Protein AF-A0A836W0E5-F1 (afdb_monomer_lite)

Radius of gyration: 24.2 Å; chains: 1; bounding box: 44×46×87 Å

Structure (mmCIF, N/CA/C/O backbone):
data_AF-A0A836W0E5-F1
#
_entry.id   AF-A0A836W0E5-F1
#
loop_
_atom_site.group_PDB
_atom_site.id
_atom_site.type_symbol
_atom_site.label_atom_id
_atom_site.label_alt_id
_atom_site.label_comp_id
_atom_site.label_asym_id
_atom_site.label_entity_id
_atom_site.label_seq_id
_atom_site.pdbx_PDB_ins_code
_atom_site.Cartn_x
_atom_site.Cartn_y
_atom_site.Cartn_z
_atom_site.occupancy
_atom_site.B_iso_or_equiv
_atom_site.auth_seq_id
_atom_site.auth_comp_id
_atom_site.auth_asym_id
_atom_site.auth_atom_id
_atom_site.pdbx_PDB_model_num
ATOM 1 N N . MET A 1 1 ? -27.349 31.945 -68.889 1.00 38.44 1 MET A N 1
ATOM 2 C CA . MET A 1 1 ? -26.693 33.221 -68.523 1.00 38.44 1 MET A CA 1
ATOM 3 C C . MET A 1 1 ? -26.577 33.293 -67.007 1.00 38.44 1 MET A C 1
ATOM 5 O O . MET A 1 1 ? -27.608 33.158 -66.376 1.00 38.44 1 MET A O 1
ATOM 9 N N . ARG A 1 2 ? -25.345 33.462 -66.491 1.00 36.97 2 ARG A N 1
ATOM 10 C CA . ARG A 1 2 ? -24.932 34.343 -65.367 1.00 36.97 2 ARG A CA 1
ATOM 11 C C . ARG A 1 2 ? -25.819 34.348 -64.098 1.00 36.97 2 ARG A C 1
ATOM 13 O O . ARG A 1 2 ? -26.982 34.683 -64.185 1.00 36.97 2 ARG A O 1
ATOM 20 N N . GLY A 1 3 ? -25.338 34.117 -62.881 1.00 33.66 3 GLY A N 1
ATOM 21 C CA . GLY A 1 3 ? -23.979 34.034 -62.366 1.00 33.66 3 GLY A CA 1
ATOM 22 C C . GLY A 1 3 ? -23.996 33.927 -60.830 1.00 33.66 3 GLY A C 1
ATOM 23 O O . GLY A 1 3 ? -25.018 34.168 -60.201 1.00 33.66 3 GLY A O 1
ATOM 24 N N . THR A 1 4 ? -22.840 33.542 -60.283 1.00 46.25 4 THR A N 1
ATOM 25 C CA . THR A 1 4 ? -22.243 33.975 -59.001 1.00 46.25 4 THR A CA 1
ATOM 26 C C . THR A 1 4 ? -23.141 34.166 -57.770 1.00 46.25 4 THR A C 1
ATOM 28 O O . THR A 1 4 ? -23.844 35.164 -57.678 1.00 46.25 4 THR A O 1
ATOM 31 N N . LEU A 1 5 ? -22.891 33.377 -56.717 1.00 37.41 5 LEU A N 1
ATOM 32 C CA . LEU A 1 5 ? -22.210 33.918 -55.532 1.00 37.41 5 LEU A CA 1
ATOM 33 C C . LEU A 1 5 ? -21.619 32.802 -54.662 1.00 37.41 5 LEU A C 1
ATOM 35 O O . LEU A 1 5 ? -22.310 31.976 -54.075 1.00 37.41 5 LEU A O 1
ATOM 39 N N . VAL A 1 6 ? -20.292 32.819 -54.623 1.00 43.50 6 VAL A N 1
ATOM 40 C CA . VAL A 1 6 ? -19.448 32.188 -53.617 1.00 43.50 6 VAL A CA 1
ATOM 41 C C . VAL A 1 6 ? -19.653 32.949 -52.308 1.00 43.50 6 VAL A C 1
ATOM 43 O O . VAL A 1 6 ? -19.480 34.165 -52.283 1.00 43.50 6 VAL A O 1
ATOM 46 N N . ALA A 1 7 ? -19.948 32.243 -51.222 1.00 38.19 7 ALA A N 1
ATOM 47 C CA . ALA A 1 7 ? -19.657 32.722 -49.877 1.00 38.19 7 ALA A CA 1
ATOM 48 C C . ALA A 1 7 ? -18.725 31.703 -49.224 1.00 38.19 7 ALA A C 1
ATOM 50 O O . ALA A 1 7 ? -19.136 30.643 -48.756 1.00 38.19 7 ALA A O 1
ATOM 51 N N . ALA A 1 8 ? -17.435 32.019 -49.288 1.00 45.53 8 ALA A N 1
ATOM 52 C CA . ALA A 1 8 ? -16.387 31.313 -48.585 1.00 45.53 8 ALA A CA 1
ATOM 53 C C . ALA A 1 8 ? -16.540 31.567 -47.080 1.00 45.53 8 ALA A C 1
ATOM 55 O O . ALA A 1 8 ? -16.439 32.707 -46.632 1.00 45.53 8 ALA A O 1
ATOM 56 N N . VAL A 1 9 ? -16.727 30.505 -46.299 1.00 45.47 9 VAL A N 1
ATOM 57 C CA . VAL A 1 9 ? -16.345 30.514 -44.886 1.00 45.47 9 VAL A CA 1
ATOM 58 C C . VAL A 1 9 ? -15.074 29.691 -44.784 1.00 45.47 9 VAL A C 1
ATOM 60 O O . VAL A 1 9 ? -15.071 28.471 -44.942 1.00 45.47 9 VAL A O 1
ATOM 63 N N . ALA A 1 10 ? -13.973 30.408 -44.592 1.00 46.50 10 ALA A N 1
ATOM 64 C CA . ALA A 1 10 ? -12.665 29.853 -44.320 1.00 46.50 10 ALA A CA 1
ATOM 65 C C . ALA A 1 10 ? -12.698 29.101 -42.981 1.00 46.50 10 ALA A C 1
ATOM 67 O O . ALA A 1 10 ? -12.621 29.709 -41.916 1.00 46.50 10 ALA A O 1
ATOM 68 N N . ALA A 1 11 ? -12.774 27.771 -43.027 1.00 47.16 11 ALA A N 1
ATOM 69 C CA . ALA A 1 11 ? -12.420 26.920 -41.896 1.00 47.16 11 ALA A CA 1
ATOM 70 C C . ALA A 1 11 ? -10.889 26.774 -41.848 1.00 47.16 11 ALA A C 1
ATOM 72 O O . ALA A 1 11 ? -10.321 25.711 -42.097 1.00 47.16 11 ALA A O 1
ATOM 73 N N . SER A 1 12 ? -10.211 27.890 -41.589 1.00 50.53 12 SER A N 1
ATOM 74 C CA . SER A 1 12 ? -8.778 27.906 -41.329 1.00 50.53 12 SER A CA 1
ATOM 75 C C . SER A 1 12 ? -8.514 27.343 -39.936 1.00 50.53 12 SER A C 1
ATOM 77 O O . SER A 1 12 ? -8.853 27.959 -38.933 1.00 50.53 12 SER A O 1
ATOM 79 N N . GLY A 1 13 ? -7.841 26.194 -39.895 1.00 48.00 13 GLY A N 1
ATOM 80 C CA . GLY A 1 13 ? -6.854 25.921 -38.855 1.00 48.00 13 GLY A CA 1
ATOM 81 C C . GLY A 1 13 ? -7.371 25.423 -37.509 1.00 48.00 13 GLY A C 1
ATOM 82 O O . GLY A 1 13 ? -7.075 26.021 -36.485 1.00 48.00 13 GLY A O 1
ATOM 83 N N . LEU A 1 14 ? -7.991 24.244 -37.481 1.00 47.97 14 LEU A N 1
ATOM 84 C CA . LEU A 1 14 ? -7.794 23.316 -36.361 1.00 47.97 14 LEU A CA 1
ATOM 85 C C . LEU A 1 14 ? -7.419 21.928 -36.894 1.00 47.97 14 LEU A C 1
ATOM 87 O O . LEU A 1 14 ? -8.059 20.921 -36.618 1.00 47.97 14 LEU A O 1
ATOM 91 N N . LEU A 1 15 ? -6.299 21.864 -37.618 1.00 45.34 15 LEU A N 1
ATOM 92 C CA . LEU A 1 15 ? -5.469 20.657 -37.655 1.00 45.34 15 LEU A CA 1
ATOM 93 C C . LEU A 1 15 ? -4.734 20.555 -36.309 1.00 45.34 15 LEU A C 1
ATOM 95 O O . LEU A 1 15 ? -3.509 20.631 -36.230 1.00 45.34 15 LEU A O 1
ATOM 99 N N . GLY A 1 16 ? -5.506 20.433 -35.226 1.00 45.88 16 GLY A N 1
ATOM 100 C CA . GLY A 1 16 ? -4.990 19.893 -33.983 1.00 45.88 16 GLY A CA 1
ATOM 101 C C . GLY A 1 16 ? -4.535 18.488 -34.324 1.00 45.88 16 GLY A C 1
ATOM 102 O O . GLY A 1 16 ? -5.353 17.636 -34.665 1.00 45.88 16 GLY A O 1
ATOM 103 N N . THR A 1 17 ? -3.223 18.279 -34.345 1.00 49.88 17 THR A N 1
ATOM 104 C CA . THR A 1 17 ? -2.633 16.966 -34.540 1.00 49.88 17 THR A CA 1
ATOM 105 C C . THR A 1 17 ? -3.237 16.049 -33.489 1.00 49.88 17 THR A C 1
ATOM 107 O O . THR A 1 17 ? -2.883 16.097 -32.311 1.00 49.88 17 THR A O 1
ATOM 110 N N . VAL A 1 18 ? -4.190 15.218 -33.910 1.00 52.94 18 VAL A N 1
ATOM 111 C CA . VAL A 1 18 ? -4.602 14.055 -33.142 1.00 52.94 18 VAL A CA 1
ATOM 112 C C . VAL A 1 18 ? -3.337 13.217 -33.059 1.00 52.94 18 VAL A C 1
ATOM 114 O O . VAL A 1 18 ? -2.994 12.484 -33.987 1.00 52.94 18 VAL A O 1
ATOM 117 N N . ARG A 1 19 ? -2.560 13.410 -31.988 1.00 49.66 19 ARG A N 1
ATOM 118 C CA . ARG A 1 19 ? -1.489 12.498 -31.614 1.00 49.66 19 ARG A CA 1
ATOM 119 C C . ARG A 1 19 ? -2.187 11.165 -31.435 1.00 49.66 19 ARG A C 1
ATOM 121 O O . ARG A 1 19 ? -2.843 10.939 -30.423 1.00 49.66 19 ARG A O 1
ATOM 128 N N . SER A 1 20 ? -2.120 10.334 -32.472 1.00 49.94 20 SER A N 1
ATOM 129 C CA . SER A 1 20 ? -2.640 8.978 -32.434 1.00 49.94 20 SER A CA 1
ATOM 130 C C . SER A 1 20 ? -2.154 8.333 -31.142 1.00 49.94 20 SER A C 1
ATOM 132 O O . SER A 1 20 ? -0.977 8.461 -30.800 1.00 49.94 20 SER A O 1
ATOM 134 N N . ALA A 1 21 ? -3.032 7.625 -30.432 1.00 52.03 21 ALA A N 1
ATOM 135 C CA . ALA A 1 21 ? -2.652 6.816 -29.276 1.00 52.03 21 ALA A CA 1
ATOM 136 C C . ALA A 1 21 ? -1.493 5.843 -29.605 1.00 52.03 21 ALA A C 1
ATOM 138 O O . ALA A 1 21 ? -0.756 5.423 -28.715 1.00 52.03 21 ALA A O 1
ATOM 139 N N . ALA A 1 22 ? -1.260 5.555 -30.894 1.00 47.62 22 ALA A N 1
ATOM 140 C CA . ALA A 1 22 ? -0.099 4.816 -31.381 1.00 47.62 22 ALA A CA 1
ATOM 141 C C . ALA A 1 22 ? 1.250 5.530 -31.140 1.00 47.62 22 ALA A C 1
ATOM 143 O O . ALA A 1 22 ? 2.257 4.861 -30.921 1.00 47.62 22 ALA A O 1
ATOM 144 N N . ALA A 1 23 ? 1.290 6.868 -31.104 1.00 46.38 23 ALA A N 1
ATOM 145 C CA . ALA A 1 23 ? 2.503 7.647 -30.833 1.00 46.38 23 ALA A CA 1
ATOM 146 C C . ALA A 1 23 ? 2.953 7.589 -29.356 1.00 46.38 23 ALA A C 1
ATOM 148 O O . ALA A 1 23 ? 4.052 8.037 -29.032 1.00 46.38 23 ALA A O 1
ATOM 149 N N . ALA A 1 24 ? 2.133 7.025 -28.460 1.00 51.09 24 ALA A N 1
ATOM 150 C CA . ALA A 1 24 ? 2.430 6.917 -27.031 1.00 51.09 24 ALA A CA 1
ATOM 151 C C . ALA A 1 24 ? 3.158 5.617 -26.630 1.00 51.09 24 ALA A C 1
ATOM 153 O O . ALA A 1 24 ? 3.579 5.484 -25.483 1.00 51.09 24 ALA A O 1
ATOM 154 N N . LYS A 1 25 ? 3.378 4.668 -27.550 1.00 56.00 25 LYS A N 1
ATOM 155 C CA . LYS A 1 25 ? 4.224 3.489 -27.294 1.00 56.00 25 LYS A CA 1
ATOM 156 C C . LYS A 1 25 ? 5.662 3.744 -27.743 1.00 56.00 25 LYS A C 1
ATOM 158 O O . LYS A 1 25 ? 6.182 3.063 -28.622 1.00 56.00 25 LYS A O 1
ATOM 163 N N . LYS A 1 26 ? 6.358 4.689 -27.103 1.00 63.41 26 LYS A N 1
ATOM 164 C CA . LYS A 1 26 ? 7.823 4.576 -27.078 1.00 63.41 26 LYS A CA 1
ATOM 165 C C . LYS A 1 26 ? 8.124 3.269 -26.343 1.00 63.41 26 LYS A C 1
ATOM 167 O O . LYS A 1 26 ? 7.700 3.117 -25.197 1.00 63.41 26 LYS A O 1
ATOM 172 N N . ALA A 1 27 ? 8.772 2.312 -27.008 1.00 67.12 27 ALA A N 1
ATOM 173 C CA . ALA A 1 27 ? 9.194 1.075 -26.360 1.00 67.12 27 ALA A CA 1
ATOM 174 C C . ALA A 1 27 ? 9.957 1.444 -25.077 1.00 67.12 27 ALA A C 1
ATOM 176 O O . ALA A 1 27 ? 10.896 2.244 -25.128 1.00 67.12 27 ALA A O 1
ATOM 177 N N . ARG A 1 28 ? 9.494 0.946 -23.921 1.00 79.75 28 ARG A N 1
ATOM 178 C CA . ARG A 1 28 ? 10.175 1.192 -22.645 1.00 79.75 28 ARG A CA 1
ATOM 179 C C . ARG A 1 28 ? 11.592 0.642 -22.767 1.00 79.75 28 ARG A C 1
ATOM 181 O O . ARG A 1 28 ? 11.767 -0.478 -23.240 1.00 79.75 28 ARG A O 1
ATOM 188 N N . ASP A 1 29 ? 12.584 1.427 -22.355 1.00 93.38 29 ASP A N 1
ATOM 189 C CA . ASP A 1 29 ? 13.976 0.977 -22.346 1.00 93.38 29 ASP A CA 1
ATOM 190 C C . ASP A 1 29 ? 14.064 -0.348 -21.555 1.00 93.38 29 ASP A C 1
ATOM 192 O O . ASP A 1 29 ? 13.630 -0.395 -20.392 1.00 93.38 29 ASP A O 1
ATOM 196 N N . PRO A 1 30 ? 14.587 -1.437 -22.152 1.00 94.00 30 PRO A N 1
ATOM 197 C CA . PRO A 1 30 ? 14.724 -2.719 -21.469 1.00 94.00 30 PRO A CA 1
ATOM 198 C C . PRO A 1 30 ? 15.506 -2.621 -20.154 1.00 94.00 30 PRO A C 1
ATOM 200 O O . PRO A 1 30 ? 15.175 -3.317 -19.195 1.00 94.00 30 PRO A O 1
ATOM 203 N N . LYS A 1 31 ? 16.498 -1.723 -20.065 1.00 95.75 31 LYS A N 1
ATOM 204 C CA . LYS A 1 31 ? 17.278 -1.503 -18.838 1.00 95.75 31 LYS A CA 1
ATOM 205 C C . LYS A 1 31 ? 16.422 -0.906 -17.726 1.00 95.75 31 LYS A C 1
ATOM 207 O O . LYS A 1 31 ? 16.524 -1.347 -16.584 1.00 95.75 31 LYS A O 1
ATOM 212 N N . VAL A 1 32 ? 15.550 0.048 -18.058 1.00 95.31 32 VAL A N 1
ATOM 213 C CA . VAL A 1 32 ? 14.610 0.648 -17.096 1.00 95.31 32 VAL A CA 1
ATOM 214 C C . VAL A 1 32 ? 13.604 -0.396 -16.626 1.00 95.31 32 VAL A C 1
ATOM 216 O O . VAL A 1 32 ? 13.380 -0.536 -15.428 1.00 95.31 32 VAL A O 1
ATOM 219 N N . THR A 1 33 ? 13.049 -1.181 -17.550 1.00 94.44 33 THR A N 1
ATOM 220 C CA . THR A 1 33 ? 12.093 -2.251 -17.218 1.00 94.44 33 THR A CA 1
ATOM 221 C C . THR A 1 33 ? 12.718 -3.285 -16.278 1.00 94.44 33 THR A C 1
ATOM 223 O O . THR A 1 33 ? 12.112 -3.663 -15.272 1.00 94.44 33 THR A O 1
ATOM 226 N N . LEU A 1 34 ? 13.961 -3.693 -16.550 1.00 96.25 34 LEU A N 1
ATOM 227 C CA . LEU A 1 34 ? 14.707 -4.611 -15.693 1.00 96.25 34 LEU A CA 1
ATOM 228 C C . LEU A 1 34 ? 14.993 -4.011 -14.308 1.00 96.25 34 LEU A C 1
ATOM 230 O O . LEU A 1 34 ? 14.851 -4.708 -13.304 1.00 96.25 34 LEU A O 1
ATOM 234 N N . ALA A 1 35 ? 15.379 -2.734 -14.240 1.00 97.81 35 ALA A N 1
ATOM 235 C CA . ALA A 1 35 ? 15.637 -2.047 -12.976 1.00 97.81 35 ALA A CA 1
ATOM 236 C C . ALA A 1 35 ? 14.374 -1.955 -12.105 1.00 97.81 35 ALA A C 1
ATOM 238 O O . ALA A 1 35 ? 14.426 -2.308 -10.928 1.00 97.81 35 ALA A O 1
ATOM 239 N N . VAL A 1 36 ? 13.235 -1.568 -12.694 1.00 97.25 36 VAL A N 1
ATOM 240 C CA . VAL A 1 36 ? 11.937 -1.521 -11.999 1.00 97.25 36 VAL A CA 1
ATOM 241 C C . VAL A 1 36 ? 11.550 -2.908 -11.494 1.00 97.25 36 VAL A C 1
ATOM 243 O O . VAL A 1 36 ? 11.255 -3.060 -10.315 1.00 97.25 36 VAL A O 1
ATOM 246 N N . THR A 1 37 ? 11.638 -3.936 -12.344 1.00 97.69 37 THR A N 1
ATOM 247 C CA . THR A 1 37 ? 11.299 -5.317 -11.953 1.00 97.69 37 THR A CA 1
ATOM 248 C C . THR A 1 37 ? 12.133 -5.782 -10.757 1.00 97.69 37 THR A C 1
ATOM 250 O O . THR A 1 37 ? 11.593 -6.313 -9.791 1.00 97.69 37 THR A O 1
ATOM 253 N N . ARG A 1 38 ? 13.449 -5.527 -10.773 1.00 98.50 38 ARG A N 1
ATOM 254 C CA . ARG A 1 38 ? 14.346 -5.883 -9.660 1.00 98.50 38 ARG A CA 1
ATOM 255 C C . ARG A 1 38 ? 14.024 -5.122 -8.374 1.00 98.50 38 ARG A C 1
ATOM 257 O O . ARG A 1 38 ? 14.134 -5.706 -7.300 1.00 98.50 38 ARG A O 1
ATOM 264 N N . ALA A 1 39 ? 13.642 -3.849 -8.474 1.00 98.56 39 ALA A N 1
ATOM 265 C CA . ALA A 1 39 ? 13.258 -3.042 -7.320 1.00 98.56 39 ALA A CA 1
ATOM 266 C C . ALA A 1 39 ? 11.946 -3.536 -6.691 1.00 98.56 39 ALA A C 1
ATOM 268 O O . ALA A 1 39 ? 11.872 -3.678 -5.474 1.00 98.56 39 ALA A O 1
ATOM 269 N N . LEU A 1 40 ? 10.941 -3.868 -7.506 1.00 98.75 40 LEU A N 1
ATOM 270 C CA . LEU A 1 40 ? 9.676 -4.427 -7.021 1.00 98.75 40 LEU A CA 1
ATOM 271 C C . LEU A 1 40 ? 9.867 -5.817 -6.400 1.00 98.75 40 LEU A C 1
ATOM 273 O O . LEU A 1 40 ? 9.328 -6.092 -5.332 1.00 98.75 40 LEU A O 1
ATOM 277 N N . ASP A 1 41 ? 10.703 -6.664 -7.008 1.00 98.75 41 ASP A N 1
ATOM 278 C CA . ASP A 1 41 ? 11.071 -7.965 -6.434 1.00 98.75 41 ASP A CA 1
ATOM 279 C C . ASP A 1 41 ? 11.817 -7.824 -5.107 1.00 98.75 41 ASP A C 1
ATOM 281 O O . ASP A 1 41 ? 11.635 -8.631 -4.198 1.00 98.75 41 ASP A O 1
ATOM 285 N N . TYR A 1 42 ? 12.654 -6.796 -4.972 1.00 98.69 42 TYR A N 1
ATOM 286 C CA . TYR A 1 42 ? 13.275 -6.465 -3.698 1.00 98.69 42 TYR A CA 1
ATOM 287 C C . TYR A 1 42 ? 12.231 -6.037 -2.661 1.00 98.69 42 TYR A C 1
ATOM 289 O O . TYR A 1 42 ? 12.204 -6.623 -1.584 1.00 98.69 42 TYR A O 1
ATOM 297 N N . LEU A 1 43 ? 11.329 -5.105 -2.995 1.00 98.50 43 LEU A N 1
ATOM 298 C CA . LEU A 1 43 ? 10.265 -4.674 -2.081 1.00 98.50 43 LEU A CA 1
ATOM 299 C C . LEU A 1 43 ? 9.423 -5.855 -1.597 1.00 98.50 43 LEU A C 1
ATOM 301 O O . LEU A 1 43 ? 9.224 -6.002 -0.395 1.00 98.50 43 LEU A O 1
ATOM 305 N N . ALA A 1 44 ? 8.994 -6.727 -2.509 1.00 98.69 44 ALA A N 1
ATOM 306 C CA . ALA A 1 44 ? 8.219 -7.916 -2.174 1.00 98.69 44 ALA A CA 1
ATOM 307 C C . ALA A 1 44 ? 8.942 -8.843 -1.180 1.00 98.69 44 ALA A C 1
ATOM 309 O O . ALA A 1 44 ? 8.304 -9.389 -0.285 1.00 98.69 44 ALA A O 1
ATOM 310 N N . ARG A 1 45 ? 10.266 -9.005 -1.306 1.00 98.44 45 ARG A N 1
ATOM 311 C CA 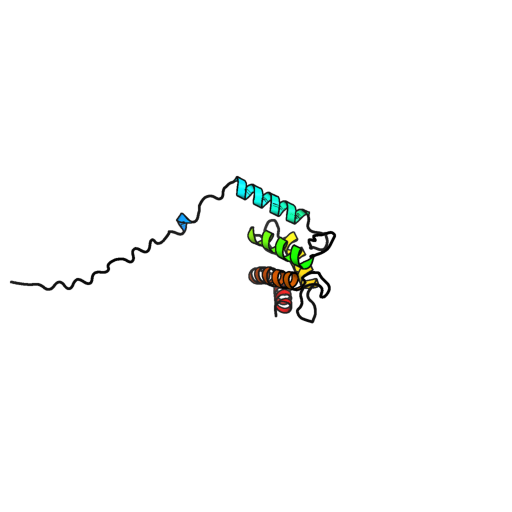. ARG A 1 45 ? 11.066 -9.829 -0.383 1.00 98.44 45 ARG A CA 1
ATOM 312 C C . ARG A 1 45 ? 11.299 -9.175 0.976 1.00 98.44 45 ARG A C 1
ATOM 314 O O . ARG A 1 45 ? 11.401 -9.890 1.964 1.00 98.44 45 ARG A O 1
ATOM 321 N N . GLU A 1 46 ? 11.396 -7.850 1.025 1.00 98.25 46 GLU A N 1
ATOM 322 C CA . GLU A 1 46 ? 11.638 -7.111 2.271 1.00 98.25 46 GLU A CA 1
ATOM 323 C C . GLU A 1 46 ? 10.385 -6.944 3.143 1.00 98.25 46 GLU A C 1
ATOM 325 O O . GLU A 1 46 ? 10.495 -6.506 4.292 1.00 98.25 46 GLU A O 1
ATOM 330 N N . GLN A 1 47 ? 9.197 -7.293 2.634 1.00 98.69 47 GLN A N 1
ATOM 331 C CA . GLN A 1 47 ? 7.969 -7.248 3.424 1.00 98.69 47 GLN A CA 1
ATOM 332 C C . GLN A 1 47 ? 8.111 -8.126 4.673 1.00 98.69 47 GLN A C 1
ATOM 334 O O . GLN A 1 47 ? 8.486 -9.300 4.607 1.00 98.69 47 GLN A O 1
ATOM 339 N N . ARG A 1 48 ? 7.781 -7.572 5.842 1.00 98.38 48 ARG A N 1
ATOM 340 C CA . ARG A 1 48 ? 7.725 -8.352 7.081 1.00 98.38 48 ARG A CA 1
ATOM 341 C C . ARG A 1 48 ? 6.583 -9.359 7.010 1.00 98.38 48 ARG A C 1
ATOM 343 O O . ARG A 1 48 ? 5.585 -9.146 6.330 1.00 98.38 48 ARG A O 1
ATOM 350 N N . ARG A 1 49 ? 6.680 -10.437 7.792 1.00 97.25 49 ARG A N 1
ATOM 351 C CA . ARG A 1 49 ? 5.654 -11.496 7.839 1.00 97.25 49 ARG A CA 1
ATOM 352 C C . ARG A 1 49 ? 4.250 -10.964 8.159 1.00 97.25 49 ARG A C 1
ATOM 354 O O . ARG A 1 49 ? 3.270 -11.547 7.722 1.00 97.25 49 ARG A O 1
ATOM 361 N N . GLN A 1 50 ? 4.165 -9.872 8.917 1.00 97.00 50 GLN A N 1
ATOM 362 C CA . GLN A 1 50 ? 2.917 -9.190 9.269 1.00 97.00 50 GLN A CA 1
ATOM 363 C C . GLN A 1 50 ? 2.394 -8.244 8.168 1.00 97.00 50 GLN A C 1
ATOM 365 O O . GLN A 1 50 ? 1.423 -7.540 8.397 1.00 97.00 50 GLN A O 1
ATOM 370 N N . GLY A 1 51 ? 3.028 -8.188 6.993 1.00 98.31 51 GLY A N 1
ATOM 371 C CA . GLY A 1 51 ? 2.537 -7.431 5.838 1.00 98.31 51 GLY A CA 1
ATOM 372 C C . GLY A 1 51 ? 3.052 -5.996 5.706 1.00 98.31 51 GLY A C 1
ATOM 373 O O . GLY A 1 51 ? 2.649 -5.300 4.777 1.00 98.31 51 GLY A O 1
ATOM 374 N N . TYR A 1 52 ? 3.960 -5.548 6.577 1.00 98.31 52 TYR A N 1
ATOM 375 C CA . TYR A 1 52 ? 4.433 -4.160 6.602 1.00 98.31 52 TYR A CA 1
ATOM 376 C C . TYR A 1 52 ? 5.904 -4.003 6.188 1.00 98.31 52 TYR A C 1
ATOM 378 O O . TYR A 1 52 ? 6.683 -4.956 6.220 1.00 98.31 52 TYR A O 1
ATOM 386 N N . TRP A 1 53 ? 6.288 -2.773 5.849 1.00 98.12 53 TRP A N 1
ATOM 387 C CA . TRP A 1 53 ? 7.676 -2.328 5.674 1.00 98.12 53 TRP A CA 1
ATOM 388 C C . TRP A 1 53 ? 8.015 -1.279 6.716 1.00 98.12 53 TRP A C 1
ATOM 390 O O . TRP A 1 53 ? 7.133 -0.587 7.209 1.00 98.12 53 TRP A O 1
ATOM 400 N N . GLU A 1 54 ? 9.292 -1.129 7.036 1.00 94.75 54 GLU A N 1
ATOM 401 C CA . GLU A 1 54 ? 9.768 -0.143 8.004 1.00 94.75 54 GLU A CA 1
ATOM 402 C C . GLU A 1 54 ? 11.075 0.490 7.529 1.00 94.75 54 GLU A C 1
ATOM 404 O O . GLU A 1 54 ? 11.788 -0.067 6.695 1.00 94.75 54 GLU A O 1
ATOM 409 N N . ALA A 1 55 ? 11.396 1.654 8.081 1.00 91.06 55 ALA A N 1
ATOM 410 C CA . ALA A 1 55 ? 12.665 2.340 7.875 1.00 91.06 55 ALA A CA 1
ATOM 411 C C . ALA A 1 55 ? 13.231 2.796 9.224 1.00 91.06 55 ALA A C 1
ATOM 413 O O . ALA A 1 55 ? 12.549 2.719 10.243 1.00 91.06 55 ALA A O 1
ATOM 414 N N . ASN A 1 56 ? 14.481 3.266 9.246 1.00 89.00 56 ASN A N 1
ATOM 415 C CA . ASN A 1 56 ? 15.125 3.852 10.430 1.00 89.00 56 ASN A CA 1
ATOM 416 C C . ASN A 1 56 ? 14.905 3.029 11.714 1.00 89.00 56 ASN A C 1
ATOM 418 O O . ASN A 1 56 ? 14.375 3.533 12.701 1.00 89.00 56 ASN A O 1
ATOM 422 N N . ASN A 1 57 ? 15.280 1.748 11.681 1.00 88.12 57 ASN A N 1
ATOM 423 C CA . ASN A 1 57 ? 15.185 0.838 12.828 1.00 88.12 57 ASN A CA 1
ATOM 424 C C . ASN A 1 57 ? 13.752 0.665 13.374 1.00 88.12 57 ASN A C 1
ATOM 426 O O . ASN A 1 57 ? 13.534 0.616 14.583 1.00 88.12 57 ASN A O 1
ATOM 430 N N . GLY A 1 58 ? 12.771 0.533 12.479 1.00 88.44 58 GLY A N 1
ATOM 431 C CA . GLY A 1 58 ? 11.404 0.136 12.830 1.00 88.44 58 GLY A CA 1
ATOM 432 C C . GLY A 1 58 ? 10.367 1.253 12.836 1.00 88.44 58 GLY A C 1
ATOM 433 O O . GLY A 1 58 ? 9.224 1.011 13.223 1.00 88.44 58 GLY A O 1
ATOM 434 N N . GLN A 1 59 ? 10.754 2.448 12.399 1.00 89.62 59 GLN A N 1
ATOM 435 C CA . GLN A 1 59 ? 9.898 3.619 12.227 1.00 89.62 59 GLN A CA 1
ATOM 436 C C . GLN A 1 59 ? 9.162 3.597 10.875 1.00 89.62 59 GLN A C 1
ATOM 438 O O . GLN A 1 59 ? 9.465 2.790 9.988 1.00 89.62 59 GLN A O 1
ATOM 443 N N . TYR A 1 60 ? 8.215 4.526 10.700 1.00 92.88 60 TYR A N 1
ATOM 444 C CA . TYR A 1 60 ? 7.500 4.782 9.441 1.00 92.88 60 TYR A CA 1
ATOM 445 C C . TYR A 1 60 ? 6.720 3.589 8.890 1.00 92.88 60 TYR A C 1
ATOM 447 O O . TYR A 1 60 ? 6.542 3.481 7.676 1.00 92.88 60 TYR A O 1
ATOM 455 N N . ARG A 1 61 ? 6.246 2.684 9.749 1.00 95.31 61 ARG A N 1
ATOM 456 C CA . ARG A 1 61 ? 5.663 1.417 9.286 1.00 95.31 61 ARG A CA 1
ATOM 457 C C . ARG A 1 61 ? 4.477 1.623 8.354 1.00 95.31 61 ARG A C 1
ATOM 459 O O . ARG A 1 61 ? 4.393 1.025 7.287 1.00 95.31 61 ARG A O 1
ATOM 466 N N . VAL A 1 62 ? 3.593 2.537 8.732 1.00 97.12 62 VAL A N 1
ATOM 467 C CA . VAL A 1 62 ? 2.378 2.864 7.979 1.00 97.12 62 VAL A CA 1
ATOM 468 C C . VAL A 1 62 ? 2.739 3.537 6.652 1.00 97.12 62 VAL A C 1
ATOM 470 O O . VAL A 1 62 ? 2.321 3.083 5.590 1.00 97.12 62 VAL A O 1
ATOM 473 N N . ALA A 1 63 ? 3.592 4.566 6.694 1.00 96.56 63 ALA A N 1
ATOM 474 C CA . ALA A 1 63 ? 4.006 5.306 5.502 1.00 96.56 63 ALA A CA 1
ATOM 475 C C . ALA A 1 63 ? 4.764 4.425 4.496 1.00 96.56 63 ALA A C 1
ATOM 477 O O . ALA A 1 63 ? 4.443 4.431 3.308 1.00 96.56 63 ALA A O 1
ATOM 478 N N . MET A 1 64 ? 5.738 3.640 4.965 1.00 97.31 64 MET A N 1
ATOM 479 C CA . MET A 1 64 ? 6.529 2.753 4.109 1.00 97.31 64 MET A CA 1
ATOM 480 C C . MET A 1 64 ? 5.666 1.653 3.501 1.00 97.31 64 MET A C 1
ATOM 482 O O . MET A 1 64 ? 5.826 1.343 2.324 1.00 97.31 64 MET A O 1
ATOM 486 N N . THR A 1 65 ? 4.708 1.115 4.260 1.00 98.44 65 THR A N 1
ATOM 487 C CA . THR A 1 65 ? 3.786 0.096 3.743 1.00 98.44 65 THR A CA 1
ATOM 488 C C . THR A 1 65 ? 2.881 0.645 2.651 1.00 98.44 65 THR A C 1
ATOM 490 O O . THR A 1 65 ? 2.762 0.027 1.596 1.00 98.44 65 THR A O 1
ATOM 493 N N . ALA A 1 66 ? 2.302 1.830 2.849 1.00 98.44 66 ALA A N 1
ATOM 494 C CA . ALA A 1 66 ? 1.454 2.454 1.840 1.00 98.44 66 ALA A CA 1
ATOM 495 C C . ALA A 1 66 ? 2.229 2.817 0.558 1.00 98.44 66 ALA A C 1
ATOM 497 O O . ALA A 1 66 ? 1.736 2.614 -0.552 1.00 98.44 66 ALA A O 1
ATOM 498 N N . LEU A 1 67 ? 3.463 3.315 0.688 1.00 98.19 67 LEU A N 1
ATOM 499 C CA . LEU A 1 67 ? 4.314 3.646 -0.460 1.00 98.19 67 LEU A CA 1
ATOM 500 C C . LEU A 1 67 ? 4.785 2.399 -1.217 1.00 98.19 67 LEU A C 1
ATOM 502 O O . LEU A 1 67 ? 4.718 2.376 -2.447 1.00 98.19 67 LEU A O 1
ATOM 506 N N . ALA A 1 68 ? 5.223 1.357 -0.505 1.00 98.56 68 ALA A N 1
ATOM 507 C CA . ALA A 1 68 ? 5.604 0.085 -1.117 1.00 98.56 68 ALA A CA 1
ATOM 508 C C . ALA A 1 68 ? 4.406 -0.572 -1.818 1.00 98.56 68 ALA A C 1
ATOM 510 O O . ALA A 1 68 ? 4.530 -1.000 -2.965 1.00 98.56 68 ALA A O 1
ATOM 511 N N . GLY A 1 69 ? 3.234 -0.568 -1.176 1.00 98.50 69 GLY A N 1
ATOM 512 C CA . GLY A 1 69 ? 1.980 -1.037 -1.762 1.00 98.50 69 GLY A CA 1
ATOM 513 C C . GLY A 1 69 ? 1.637 -0.308 -3.062 1.00 98.50 69 GLY A C 1
ATOM 514 O O . GLY A 1 69 ? 1.406 -0.955 -4.079 1.00 98.50 69 GLY A O 1
ATOM 515 N N . ASN A 1 70 ? 1.698 1.028 -3.073 1.00 98.38 70 ASN A N 1
ATOM 516 C CA . ASN A 1 70 ? 1.473 1.823 -4.286 1.00 98.38 70 ASN A CA 1
ATOM 517 C C . ASN A 1 70 ? 2.472 1.496 -5.405 1.00 98.38 70 ASN A C 1
ATOM 519 O O . ASN A 1 70 ? 2.081 1.389 -6.566 1.00 98.38 70 ASN A O 1
ATOM 523 N N . ALA A 1 71 ? 3.755 1.315 -5.080 1.00 98.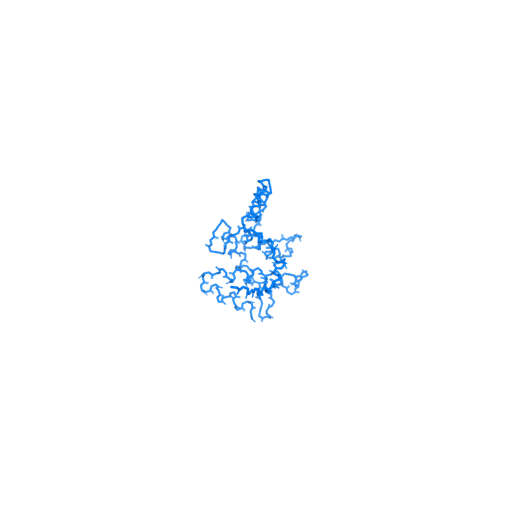44 71 ALA A N 1
ATOM 524 C CA . ALA A 1 71 ? 4.757 0.938 -6.075 1.00 98.44 71 ALA A CA 1
ATOM 525 C C . ALA A 1 71 ? 4.438 -0.419 -6.726 1.00 98.44 71 ALA A C 1
ATOM 527 O O . ALA A 1 71 ? 4.613 -0.569 -7.935 1.00 98.44 71 ALA A O 1
ATOM 528 N N . LEU A 1 72 ? 3.940 -1.380 -5.942 1.00 98.50 72 LEU A N 1
ATOM 529 C CA . LEU A 1 72 ? 3.523 -2.694 -6.43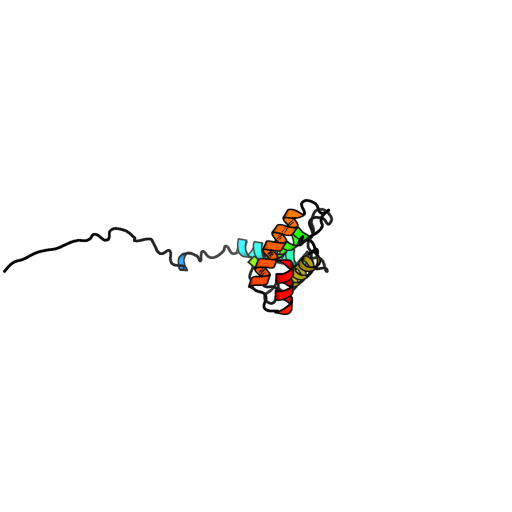3 1.00 98.50 72 LEU A CA 1
ATOM 530 C C . LEU A 1 72 ? 2.246 -2.612 -7.283 1.00 98.50 72 LEU A C 1
ATOM 532 O O . LEU A 1 72 ? 2.191 -3.254 -8.328 1.00 98.50 72 LEU A O 1
ATOM 536 N N . LEU A 1 73 ? 1.262 -1.788 -6.901 1.00 98.00 73 LEU A N 1
ATOM 537 C CA . LEU A 1 73 ? 0.063 -1.547 -7.721 1.00 98.00 73 LEU A CA 1
ATOM 538 C C . LEU A 1 73 ? 0.416 -0.947 -9.089 1.00 98.00 73 LEU A C 1
ATOM 540 O O . LEU A 1 73 ? -0.139 -1.350 -10.107 1.00 98.00 73 LEU A O 1
ATOM 544 N N . CYS A 1 74 ? 1.397 -0.039 -9.146 1.00 96.88 74 CYS A N 1
ATOM 545 C CA . CYS A 1 74 ? 1.860 0.570 -10.399 1.00 96.88 74 CYS A CA 1
ATOM 546 C C . CYS A 1 74 ? 2.437 -0.435 -11.416 1.00 96.88 74 CYS A C 1
ATOM 548 O O . CYS A 1 74 ? 2.622 -0.080 -12.583 1.00 96.88 74 CYS A O 1
ATOM 550 N N . GLU A 1 75 ? 2.750 -1.665 -11.003 1.00 96.31 75 GLU A N 1
ATOM 551 C CA . GLU A 1 75 ? 3.125 -2.744 -11.921 1.00 96.31 75 GLU A CA 1
ATOM 552 C C . GLU A 1 75 ? 1.923 -3.330 -12.672 1.00 96.31 75 GLU A C 1
ATOM 554 O O . GLU A 1 75 ? 2.088 -3.798 -13.798 1.00 96.31 75 GLU A O 1
ATOM 559 N N . GLY A 1 76 ? 0.723 -3.233 -12.092 1.00 95.81 76 GLY A N 1
ATOM 560 C CA . GLY A 1 76 ? -0.525 -3.792 -12.614 1.00 95.81 76 GLY A CA 1
ATOM 561 C C . GLY A 1 76 ? -1.050 -4.999 -11.830 1.00 95.81 76 GLY A C 1
ATOM 562 O O . GLY A 1 76 ? -2.094 -5.545 -12.182 1.00 95.81 76 GLY A O 1
ATOM 563 N N . SER A 1 77 ? -0.347 -5.433 -10.780 1.00 97.25 77 SER A N 1
ATOM 564 C CA . SER A 1 77 ? -0.874 -6.396 -9.807 1.00 97.25 77 SER A CA 1
ATOM 565 C C . SER A 1 77 ? -1.945 -5.748 -8.914 1.00 97.25 77 SER A C 1
ATOM 567 O O . SER A 1 77 ? -1.833 -4.576 -8.571 1.00 97.25 77 SER A O 1
ATOM 569 N N . THR A 1 78 ? -2.936 -6.528 -8.480 1.00 96.88 78 THR A N 1
ATOM 570 C CA . THR A 1 78 ? -4.016 -6.119 -7.558 1.00 96.88 78 THR A CA 1
ATOM 571 C C . THR A 1 78 ? -3.947 -6.934 -6.258 1.00 96.88 78 THR A C 1
ATOM 573 O O . THR A 1 78 ? -3.119 -7.832 -6.133 1.00 96.88 78 THR A O 1
ATOM 576 N N . SER A 1 79 ? -4.827 -6.700 -5.277 1.00 96.19 79 SER A N 1
ATOM 577 C CA . SER A 1 79 ? -4.942 -7.555 -4.071 1.00 96.19 79 SER A CA 1
ATOM 578 C C . SER A 1 79 ? -5.402 -8.998 -4.376 1.00 96.19 79 SER A C 1
ATOM 580 O O . SER A 1 79 ? -5.204 -9.916 -3.565 1.00 96.19 79 SER A O 1
ATOM 582 N N . THR A 1 80 ? -5.991 -9.232 -5.552 1.00 95.00 80 THR A N 1
ATOM 583 C CA . THR A 1 80 ? -6.585 -10.514 -5.961 1.00 95.00 80 THR A CA 1
ATOM 584 C 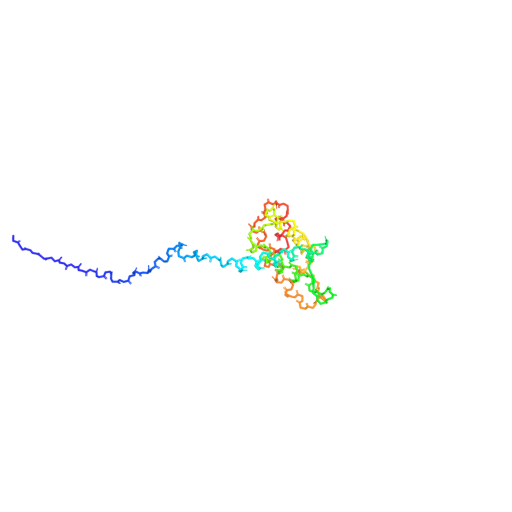C . THR A 1 80 ? -5.816 -11.216 -7.081 1.00 95.00 80 THR A C 1
ATOM 586 O O . THR A 1 80 ? -5.849 -12.445 -7.150 1.00 95.00 80 THR A O 1
ATOM 589 N N . ARG A 1 81 ? -5.092 -10.480 -7.938 1.00 95.69 81 ARG A N 1
ATOM 590 C CA . ARG A 1 81 ? -4.450 -11.006 -9.155 1.00 95.69 81 ARG A CA 1
ATOM 591 C C . ARG A 1 81 ? -3.062 -10.413 -9.399 1.00 95.69 81 ARG A C 1
ATOM 593 O O . ARG A 1 81 ? -2.745 -9.318 -8.953 1.00 95.69 81 ARG A O 1
ATOM 600 N N . GLY A 1 82 ? -2.248 -11.127 -10.171 1.00 96.75 82 GLY A N 1
ATOM 601 C CA . GLY A 1 82 ? -0.911 -10.678 -10.565 1.00 96.75 82 GLY A CA 1
ATOM 602 C C . GLY A 1 82 ? 0.207 -11.207 -9.668 1.00 96.75 82 GLY A C 1
ATOM 603 O O . GLY A 1 82 ? -0.022 -11.909 -8.681 1.00 96.75 82 GLY A O 1
ATOM 604 N N . LYS A 1 83 ? 1.447 -10.893 -10.051 1.00 98.19 83 LYS A N 1
ATOM 605 C CA . LYS A 1 83 ? 2.667 -11.437 -9.436 1.00 98.19 83 LYS A CA 1
ATOM 606 C C . LYS A 1 83 ? 2.800 -11.047 -7.964 1.00 98.19 83 LYS A C 1
ATOM 608 O O . LYS A 1 83 ? 3.266 -11.854 -7.163 1.00 98.19 83 LYS A O 1
ATOM 613 N N . TYR A 1 84 ? 2.387 -9.831 -7.610 1.00 98.69 84 TYR A N 1
ATOM 614 C CA . TYR A 1 84 ? 2.553 -9.280 -6.263 1.00 98.69 84 TYR A CA 1
ATOM 615 C C . TYR A 1 84 ? 1.270 -9.334 -5.422 1.00 98.69 84 TYR A C 1
ATOM 617 O O . TYR A 1 84 ? 1.191 -8.679 -4.385 1.00 98.69 84 TYR A O 1
ATOM 625 N N . ALA A 1 85 ? 0.269 -10.123 -5.828 1.00 98.12 85 ALA A N 1
ATOM 626 C CA . ALA A 1 85 ? -1.060 -10.073 -5.224 1.00 98.12 85 ALA A CA 1
ATOM 627 C C . ALA A 1 85 ? -1.086 -10.387 -3.725 1.00 98.12 85 ALA A C 1
ATOM 629 O O . ALA A 1 85 ? -1.708 -9.672 -2.943 1.00 98.12 85 ALA A O 1
ATOM 630 N N . SER A 1 86 ? -0.380 -11.438 -3.302 1.00 98.31 86 SER A N 1
ATOM 631 C CA . SER A 1 86 ? -0.291 -11.809 -1.886 1.00 98.31 86 SER A CA 1
ATOM 632 C C . SER A 1 86 ? 0.406 -10.733 -1.048 1.00 98.31 86 SER A C 1
ATOM 634 O O . SER A 1 86 ? -0.029 -10.450 0.066 1.00 98.31 86 SER A O 1
ATOM 636 N N . VAL A 1 87 ? 1.441 -10.102 -1.606 1.00 98.75 87 VAL A N 1
ATOM 637 C CA . VAL A 1 87 ? 2.207 -9.020 -0.975 1.00 98.75 87 VAL A CA 1
ATOM 638 C C . VAL A 1 87 ? 1.324 -7.783 -0.789 1.00 98.75 87 VAL A C 1
ATOM 640 O O . VAL A 1 87 ? 1.249 -7.235 0.312 1.00 98.75 87 VAL A O 1
ATOM 643 N N . ILE A 1 88 ? 0.592 -7.380 -1.834 1.00 98.62 88 ILE A N 1
ATOM 644 C CA . ILE A 1 88 ? -0.360 -6.259 -1.790 1.00 98.62 88 ILE A CA 1
ATOM 645 C C . ILE A 1 88 ? -1.469 -6.545 -0.774 1.00 98.62 88 ILE A C 1
ATOM 647 O O . ILE A 1 88 ? -1.758 -5.703 0.071 1.00 98.62 88 ILE A O 1
ATOM 651 N N . ARG A 1 89 ? -2.055 -7.747 -0.795 1.00 98.38 89 ARG A N 1
ATOM 652 C CA . ARG A 1 89 ? -3.121 -8.138 0.138 1.00 98.38 89 ARG A CA 1
ATOM 653 C C . ARG A 1 89 ? -2.676 -8.072 1.597 1.00 98.38 89 ARG A C 1
ATOM 655 O O . ARG A 1 89 ? -3.431 -7.596 2.440 1.00 98.38 89 ARG A O 1
ATOM 662 N N . ALA A 1 90 ? -1.455 -8.513 1.896 1.00 98.75 90 ALA A N 1
ATOM 663 C CA . ALA A 1 90 ? -0.898 -8.414 3.241 1.00 98.75 90 ALA A CA 1
ATOM 664 C C . ALA A 1 90 ? -0.693 -6.949 3.670 1.00 98.75 90 ALA A C 1
ATOM 666 O O . ALA A 1 90 ? -0.999 -6.601 4.808 1.00 98.75 90 ALA A O 1
ATOM 667 N N . ALA A 1 91 ? -0.261 -6.079 2.750 1.00 98.81 91 ALA A N 1
ATOM 668 C CA . ALA A 1 91 ? -0.138 -4.642 3.003 1.00 98.81 91 ALA A CA 1
ATOM 669 C C . ALA A 1 91 ? -1.497 -3.985 3.295 1.00 98.81 91 ALA A C 1
ATOM 671 O O . ALA A 1 91 ? -1.611 -3.175 4.215 1.00 98.81 91 ALA A O 1
ATOM 672 N N . VAL A 1 92 ? -2.538 -4.364 2.544 1.00 98.62 92 VAL A N 1
ATOM 673 C CA . VAL A 1 92 ? -3.922 -3.918 2.773 1.00 98.62 92 VAL A CA 1
ATOM 674 C C . VAL A 1 92 ? -4.402 -4.343 4.156 1.00 98.62 92 VAL A C 1
ATOM 676 O O . VAL A 1 92 ? -4.891 -3.503 4.905 1.00 98.62 92 VAL A O 1
ATOM 679 N N . GLY A 1 93 ? -4.225 -5.620 4.510 1.00 98.44 93 GLY A N 1
ATOM 680 C CA . GLY A 1 93 ? -4.583 -6.138 5.832 1.00 98.44 93 GLY A CA 1
ATOM 681 C C . GLY A 1 93 ? -3.917 -5.348 6.953 1.00 98.44 93 GLY A C 1
ATOM 682 O O . GLY A 1 93 ? -4.609 -4.827 7.822 1.00 98.44 93 GLY A O 1
ATOM 683 N N . TYR A 1 94 ? -2.599 -5.159 6.865 1.00 98.62 94 TYR A N 1
ATOM 684 C CA . TYR A 1 94 ? -1.858 -4.380 7.853 1.00 98.62 94 TYR A CA 1
ATOM 685 C C . TYR A 1 94 ? -2.402 -2.952 8.000 1.00 98.62 94 TYR A C 1
ATOM 687 O O . TYR A 1 94 ? -2.639 -2.494 9.112 1.00 98.62 94 TYR A O 1
ATOM 695 N N . LEU A 1 95 ? -2.620 -2.225 6.901 1.00 98.50 95 LEU A N 1
ATOM 696 C CA . LEU A 1 95 ? -3.061 -0.827 6.980 1.00 98.50 95 LEU A CA 1
ATOM 697 C C . LEU A 1 95 ? -4.496 -0.674 7.493 1.00 98.50 95 LEU A C 1
ATOM 699 O O . LEU A 1 95 ? -4.775 0.295 8.196 1.00 98.50 95 LEU A O 1
ATOM 703 N N . ILE A 1 96 ? -5.382 -1.625 7.193 1.00 98.19 96 ILE A N 1
ATOM 704 C CA . ILE A 1 96 ? -6.723 -1.672 7.786 1.00 98.19 96 ILE A CA 1
ATOM 705 C C . ILE A 1 96 ? -6.629 -1.897 9.298 1.00 98.19 96 ILE A C 1
ATOM 707 O O . ILE A 1 96 ? -7.282 -1.180 10.052 1.00 98.19 96 ILE A O 1
ATOM 711 N N . GLU A 1 97 ? -5.775 -2.819 9.755 1.00 97.62 97 GLU A N 1
ATOM 712 C CA . GLU A 1 97 ? -5.537 -3.044 11.189 1.00 97.62 97 GLU A CA 1
ATOM 713 C C . GLU A 1 97 ? -4.989 -1.794 11.895 1.00 97.62 97 GLU A C 1
ATOM 715 O O . GLU A 1 97 ? -5.208 -1.610 13.092 1.00 97.62 97 GLU A O 1
ATOM 720 N N . MET A 1 98 ? -4.278 -0.922 11.172 1.00 97.00 98 MET A N 1
ATOM 721 C CA . MET A 1 98 ? -3.770 0.347 11.704 1.00 97.00 98 MET A CA 1
ATOM 722 C C . MET A 1 98 ? -4.820 1.465 11.737 1.00 97.00 98 MET A C 1
ATOM 724 O O . MET A 1 98 ? -4.515 2.562 12.215 1.00 97.00 98 MET A O 1
ATOM 728 N N . SER A 1 99 ? -6.030 1.228 11.227 1.00 97.19 99 SER A N 1
ATOM 729 C CA . SER A 1 99 ? -7.134 2.178 11.334 1.00 97.19 99 SER A CA 1
ATOM 730 C C . SER A 1 99 ? -7.640 2.269 12.774 1.00 97.19 99 SER A C 1
ATOM 732 O O . SER A 1 99 ? -7.852 1.266 13.454 1.00 97.19 99 SER A O 1
ATOM 734 N N . GLN A 1 100 ? -7.840 3.493 13.253 1.00 95.38 100 GLN A N 1
ATOM 735 C CA . GLN A 1 100 ? -8.339 3.787 14.592 1.00 95.38 100 GLN A CA 1
ATOM 736 C C . GLN A 1 100 ? -9.796 4.268 14.546 1.00 95.38 100 GLN A C 1
ATOM 738 O O . GLN A 1 100 ? -10.212 4.868 13.556 1.00 95.38 100 GLN A O 1
ATOM 743 N N . PRO A 1 101 ? -10.554 4.163 15.658 1.00 94.38 101 PRO A N 1
ATOM 744 C CA . PRO A 1 101 ? -11.913 4.713 15.750 1.00 94.38 101 PRO A CA 1
ATOM 745 C C . PRO A 1 101 ? -12.022 6.220 15.471 1.00 94.38 101 PRO A C 1
ATOM 747 O O . PRO A 1 101 ? -13.104 6.722 15.195 1.00 94.38 101 PRO A O 1
ATOM 750 N N . SER A 1 102 ? -10.912 6.955 15.563 1.00 93.94 102 SER A N 1
ATOM 751 C CA . SER A 1 102 ? -10.833 8.379 15.224 1.00 93.94 102 SER A CA 1
ATOM 752 C C . SER A 1 102 ? -10.786 8.662 13.716 1.00 93.94 102 SER A C 1
ATOM 754 O O . SER A 1 102 ? -10.756 9.829 13.336 1.00 93.94 102 SER A O 1
ATOM 756 N N . GLY A 1 103 ? -10.704 7.629 12.871 1.00 94.62 103 GLY A N 1
ATOM 757 C CA . GLY A 1 103 ? -10.447 7.733 11.431 1.00 94.62 103 GLY A CA 1
ATOM 758 C C . GLY A 1 103 ? -8.960 7.852 11.075 1.00 94.62 103 GLY A C 1
ATOM 759 O O . GLY A 1 103 ? -8.589 7.805 9.904 1.00 94.62 103 GLY A O 1
ATOM 760 N N . LEU A 1 104 ? -8.075 7.985 12.069 1.00 96.62 104 LEU A N 1
ATOM 761 C CA . LEU A 1 104 ? -6.637 7.993 11.825 1.00 96.62 104 LEU A CA 1
ATOM 762 C C . LEU A 1 104 ? -6.157 6.592 11.424 1.00 96.62 104 LEU A C 1
ATOM 764 O O . LEU A 1 104 ? -6.375 5.633 12.154 1.00 96.62 104 LEU A O 1
ATOM 768 N N . ILE A 1 105 ? -5.405 6.507 10.326 1.00 97.56 105 ILE A N 1
ATOM 769 C CA . ILE A 1 105 ? -4.679 5.295 9.925 1.00 97.56 105 ILE A CA 1
ATOM 770 C C . ILE A 1 105 ? -3.215 5.457 10.325 1.00 97.56 105 ILE A C 1
ATOM 772 O O . ILE A 1 105 ? -2.498 6.286 9.762 1.00 97.56 105 ILE A O 1
ATOM 776 N N . GLY A 1 106 ? -2.778 4.675 11.308 1.00 95.25 106 GLY A N 1
ATOM 777 C CA . GLY A 1 106 ? -1.426 4.691 11.862 1.00 95.25 106 GLY A CA 1
ATOM 778 C C . GLY A 1 106 ? -1.414 4.928 13.365 1.00 95.25 106 GLY A C 1
ATOM 779 O O . GLY A 1 106 ? -2.405 4.664 14.031 1.00 95.25 106 GLY A O 1
ATOM 780 N N . TYR A 1 107 ? -0.306 5.423 13.922 1.00 88.62 107 TYR A N 1
ATOM 781 C CA . TYR A 1 107 ? -0.185 5.675 15.363 1.00 88.62 107 TYR A CA 1
ATOM 782 C C . TYR A 1 107 ? -0.046 7.168 15.645 1.00 88.62 107 TYR A C 1
ATOM 784 O O . TYR A 1 107 ? 0.763 7.849 15.023 1.00 88.62 107 TYR A O 1
ATOM 792 N N . LYS A 1 108 ? -0.784 7.680 16.636 1.00 79.94 108 LYS A N 1
ATOM 793 C CA . LYS A 1 108 ? -0.756 9.111 16.993 1.00 79.94 108 LYS A CA 1
ATOM 794 C C . LYS A 1 108 ? 0.635 9.597 17.429 1.00 79.94 108 LYS A C 1
ATOM 796 O O . LYS A 1 108 ? 0.963 10.763 17.243 1.00 79.94 108 LYS A O 1
ATOM 801 N N . ASN A 1 109 ? 1.435 8.694 17.994 1.00 81.12 109 ASN A N 1
ATOM 802 C CA . ASN A 1 109 ? 2.784 8.979 18.481 1.00 81.12 109 ASN A CA 1
ATOM 803 C C . ASN A 1 109 ? 3.877 8.629 17.453 1.00 81.12 109 ASN A C 1
ATOM 805 O O . ASN A 1 109 ? 5.054 8.697 17.799 1.00 81.12 109 ASN A O 1
ATOM 809 N N . ASP A 1 110 ? 3.515 8.222 16.229 1.00 77.94 110 ASP A N 1
ATOM 810 C CA . ASP A 1 110 ? 4.497 7.968 15.169 1.00 77.94 110 ASP A CA 1
ATOM 811 C C . ASP A 1 110 ? 5.051 9.290 14.625 1.00 77.94 110 ASP A C 1
ATOM 813 O O . ASP A 1 110 ? 4.364 10.319 14.567 1.00 77.94 110 ASP A O 1
ATOM 817 N N . TYR A 1 111 ? 6.309 9.259 14.203 1.00 76.06 111 TYR A N 1
ATOM 818 C CA . TYR A 1 111 ? 6.970 10.418 13.628 1.00 76.06 111 TYR A CA 1
ATOM 819 C C . TYR A 1 111 ? 6.311 10.764 12.284 1.00 76.06 111 TYR A C 1
ATOM 821 O O . TYR A 1 111 ? 6.212 9.921 11.395 1.00 76.06 111 TYR A O 1
ATOM 829 N N . HIS A 1 112 ? 5.835 12.006 12.132 1.00 85.19 112 HIS A N 1
ATOM 830 C CA . HIS A 1 112 ? 5.107 12.469 10.937 1.00 85.19 112 HIS A CA 1
ATOM 831 C C . HIS A 1 112 ? 3.876 11.612 10.569 1.00 85.19 112 HIS A C 1
ATOM 833 O O . HIS A 1 112 ? 3.624 11.342 9.393 1.00 85.19 112 HIS A O 1
ATOM 839 N N . TYR A 1 113 ? 3.076 11.211 11.566 1.00 88.81 113 TYR A N 1
ATOM 840 C CA . TYR A 1 113 ? 1.920 10.310 11.401 1.00 88.81 113 TYR A CA 1
ATOM 841 C C . TYR A 1 113 ? 0.905 10.723 10.315 1.00 88.81 113 TYR A C 1
ATOM 843 O O . TYR A 1 113 ? 0.258 9.864 9.716 1.00 88.81 113 TYR A O 1
ATOM 851 N N . THR A 1 114 ? 0.776 12.020 10.014 1.00 94.00 114 THR A N 1
ATOM 852 C CA . THR A 1 114 ? -0.127 12.524 8.966 1.00 94.00 114 THR A CA 1
ATOM 853 C C . THR A 1 114 ? 0.277 12.069 7.565 1.00 94.00 114 THR A C 1
ATOM 855 O O . THR A 1 114 ? -0.598 11.807 6.742 1.00 94.00 114 THR A O 1
ATOM 858 N N . TYR A 1 115 ? 1.577 11.901 7.295 1.00 94.38 115 TYR A N 1
ATOM 859 C CA . TYR A 1 115 ? 2.048 11.323 6.034 1.00 94.38 115 TYR A CA 1
ATOM 860 C C . TYR A 1 115 ? 1.663 9.851 5.929 1.00 94.38 115 TYR A C 1
ATOM 862 O O . TYR A 1 115 ? 1.168 9.423 4.889 1.00 94.38 115 TYR A O 1
ATOM 870 N N . GLY A 1 116 ? 1.841 9.088 7.013 1.00 95.81 116 GLY A N 1
ATOM 871 C CA . GLY A 1 116 ? 1.410 7.691 7.073 1.00 95.81 116 GLY A CA 1
ATOM 872 C C . GLY A 1 116 ? -0.074 7.551 6.752 1.00 95.81 116 GLY A C 1
ATOM 873 O O . GLY A 1 116 ? -0.444 6.778 5.866 1.00 95.81 116 GLY A O 1
ATOM 874 N N . HIS A 1 117 ? -0.907 8.367 7.394 1.00 97.62 117 HIS A N 1
ATOM 875 C CA . HIS A 1 117 ? -2.337 8.400 7.123 1.00 97.62 117 HIS A CA 1
ATOM 876 C C . HIS A 1 117 ? -2.648 8.769 5.665 1.00 97.62 117 HIS A C 1
ATOM 878 O O . HIS A 1 117 ? -3.330 8.013 4.979 1.00 97.62 117 HIS A O 1
ATOM 884 N N . GLY A 1 118 ? -2.105 9.881 5.157 1.00 97.81 118 GLY A N 1
ATOM 885 C CA . GLY A 1 118 ? -2.383 10.353 3.798 1.00 97.81 118 GLY A CA 1
ATOM 886 C C . GLY A 1 118 ? -1.960 9.364 2.707 1.00 97.81 118 GLY A C 1
ATOM 887 O O . GLY A 1 118 ? -2.721 9.106 1.774 1.00 97.81 118 GLY A O 1
ATOM 888 N N . PHE A 1 119 ? -0.780 8.750 2.836 1.00 98.25 119 PHE A N 1
ATOM 889 C CA . PHE A 1 119 ? -0.340 7.718 1.895 1.00 98.25 119 PHE A CA 1
ATOM 890 C C . PHE A 1 119 ? -1.210 6.465 1.970 1.00 98.25 119 PHE A C 1
ATOM 892 O O . PHE A 1 119 ? -1.498 5.873 0.929 1.00 98.25 119 PHE A O 1
ATOM 899 N N . SER A 1 120 ? -1.661 6.086 3.169 1.00 98.50 120 SER A N 1
ATOM 900 C CA . SER A 1 120 ? -2.566 4.946 3.348 1.00 98.50 120 SER A CA 1
ATOM 901 C C . SER A 1 120 ? -3.913 5.200 2.686 1.00 98.50 120 SER A C 1
ATOM 903 O O . SER A 1 120 ? -4.391 4.334 1.964 1.00 98.50 120 SER A O 1
ATOM 905 N N . MET A 1 121 ? -4.483 6.399 2.847 1.00 98.44 121 MET A N 1
ATOM 906 C CA . MET A 1 121 ? -5.720 6.792 2.164 1.00 98.44 121 MET A CA 1
ATOM 907 C C . MET A 1 121 ? -5.574 6.677 0.644 1.00 98.44 121 MET A C 1
ATOM 909 O O . MET A 1 121 ? -6.425 6.081 -0.014 1.00 98.44 121 MET A O 1
ATOM 913 N N . LEU A 1 122 ? -4.466 7.178 0.082 1.00 98.50 122 LEU A N 1
ATOM 914 C CA . LEU A 1 122 ? -4.190 7.045 -1.349 1.00 98.50 122 LEU A CA 1
ATOM 915 C C . LEU A 1 122 ? -4.132 5.571 -1.766 1.00 98.50 122 LEU A C 1
ATOM 917 O O . LEU A 1 122 ? -4.880 5.173 -2.653 1.00 98.50 122 LEU A O 1
ATOM 921 N N . PHE A 1 123 ? -3.298 4.763 -1.112 1.00 98.75 123 PHE A N 1
ATOM 922 C CA . PHE A 1 123 ? -3.132 3.348 -1.447 1.00 98.75 123 PHE A CA 1
ATOM 923 C C . PHE A 1 123 ? -4.439 2.555 -1.332 1.00 98.75 123 PHE A C 1
ATOM 925 O O . PHE A 1 123 ? -4.857 1.908 -2.291 1.00 98.75 123 PHE A O 1
ATOM 932 N N . LEU A 1 124 ? -5.123 2.647 -0.190 1.00 98.69 124 LEU A N 1
ATOM 933 C CA . LEU A 1 124 ? -6.365 1.916 0.059 1.00 98.69 124 LEU A CA 1
ATOM 934 C C . LEU A 1 124 ? -7.489 2.362 -0.885 1.00 98.69 124 LEU A C 1
ATOM 936 O O . LEU A 1 124 ? -8.300 1.529 -1.281 1.00 98.69 124 LEU A O 1
ATOM 940 N N . SER A 1 125 ? -7.516 3.633 -1.312 1.00 98.31 125 SER A N 1
ATOM 941 C CA . SER A 1 125 ? -8.483 4.100 -2.318 1.00 98.31 125 SER A CA 1
ATOM 942 C C . SER A 1 125 ? -8.269 3.464 -3.696 1.00 98.31 125 SER A C 1
ATOM 944 O O . SER A 1 125 ? -9.250 3.153 -4.370 1.00 98.31 125 SER A O 1
ATOM 946 N N . GLN A 1 126 ? -7.013 3.223 -4.102 1.00 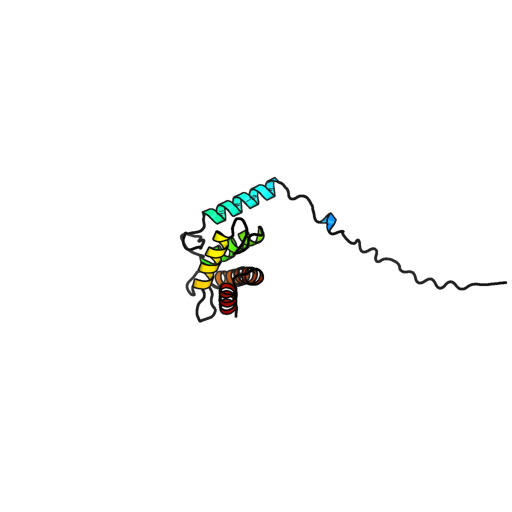97.81 126 GLN A N 1
ATOM 947 C CA . GLN A 1 126 ? -6.721 2.520 -5.357 1.00 97.81 126 GLN A CA 1
ATOM 948 C C . GLN A 1 126 ? -7.188 1.066 -5.264 1.00 97.81 126 GLN A C 1
ATOM 950 O O . GLN A 1 126 ? -7.908 0.594 -6.140 1.00 97.81 126 GLN A O 1
ATOM 955 N N . VAL A 1 127 ? -6.861 0.392 -4.153 1.00 98.38 127 VAL A N 1
ATOM 956 C CA . VAL A 1 127 ? -7.292 -0.991 -3.906 1.00 98.38 127 VAL A CA 1
ATOM 957 C C . VAL A 1 127 ? -8.814 -1.099 -3.897 1.00 98.38 127 VAL A C 1
ATOM 959 O O . VAL A 1 127 ? -9.357 -1.970 -4.562 1.00 98.38 127 VAL A O 1
ATOM 962 N N . TYR A 1 128 ? -9.524 -0.194 -3.217 1.00 98.12 128 TYR A N 1
ATOM 963 C CA . TYR A 1 128 ? -10.991 -0.192 -3.179 1.00 98.12 128 TYR A CA 1
ATOM 964 C C . TYR A 1 128 ? -11.630 -0.132 -4.577 1.00 98.12 128 TYR A C 1
ATOM 966 O O . TYR A 1 128 ? -12.674 -0.745 -4.808 1.00 98.12 128 TYR A O 1
ATOM 974 N N . GLY A 1 129 ? -11.005 0.585 -5.517 1.00 95.44 129 GLY A N 1
ATOM 975 C CA . GLY A 1 129 ? -11.470 0.667 -6.902 1.00 95.44 129 GLY A CA 1
ATOM 976 C C . GLY A 1 129 ? -11.370 -0.657 -7.667 1.00 95.44 129 GLY A C 1
ATOM 977 O O . GLY A 1 129 ? -12.206 -0.917 -8.532 1.00 95.44 129 GLY A O 1
ATOM 978 N N . GLU A 1 130 ? -10.389 -1.493 -7.327 1.00 94.56 130 GLU A N 1
ATOM 979 C CA . GLU A 1 130 ? -10.079 -2.756 -8.012 1.00 94.56 130 GLU A CA 1
ATOM 980 C C . GLU A 1 130 ? -10.515 -4.007 -7.233 1.00 94.56 130 GLU A C 1
ATOM 982 O O . GLU A 1 130 ? -10.439 -5.114 -7.768 1.00 94.56 130 GLU A O 1
ATOM 987 N N . GLU A 1 131 ? -10.955 -3.849 -5.981 1.00 95.94 131 GLU A N 1
ATOM 988 C CA . GLU A 1 131 ? -11.284 -4.961 -5.094 1.00 95.94 131 GLU A CA 1
ATOM 989 C C . GLU A 1 131 ? -12.552 -5.697 -5.551 1.00 95.94 131 GLU A C 1
ATOM 991 O O . GLU A 1 131 ? -13.623 -5.100 -5.742 1.00 95.94 131 GLU A O 1
ATOM 996 N N . GLU A 1 132 ? -12.408 -7.014 -5.705 1.00 92.19 132 GLU A N 1
ATOM 997 C CA . GLU A 1 132 ? -13.454 -7.931 -6.170 1.00 92.19 132 GLU A CA 1
ATOM 998 C C . GLU A 1 132 ? -14.098 -8.691 -5.002 1.00 92.19 132 GLU A C 1
ATOM 1000 O O . GLU A 1 132 ? -15.245 -9.127 -5.113 1.00 92.19 132 GLU A O 1
ATOM 1005 N N . ASP A 1 133 ? -13.392 -8.826 -3.875 1.00 93.62 133 ASP A N 1
ATOM 1006 C CA . ASP A 1 133 ? -13.946 -9.387 -2.645 1.00 93.62 133 ASP A CA 1
ATOM 1007 C C . ASP A 1 133 ? -14.885 -8.368 -1.976 1.00 93.62 133 ASP A C 1
ATOM 1009 O O . ASP A 1 133 ? -14.469 -7.299 -1.523 1.00 93.62 133 ASP A O 1
ATOM 1013 N N . LEU A 1 134 ? -16.179 -8.701 -1.919 1.00 95.06 134 LEU A N 1
ATOM 1014 C CA . LEU A 1 134 ? -17.216 -7.808 -1.396 1.00 95.06 134 LEU A CA 1
ATOM 1015 C C . LEU A 1 134 ? -17.034 -7.485 0.091 1.00 95.06 134 LEU A C 1
ATOM 1017 O O . LEU A 1 134 ? -17.299 -6.356 0.502 1.00 95.06 134 LEU A O 1
ATOM 1021 N N . GLU A 1 135 ? -16.583 -8.446 0.896 1.00 95.75 135 GLU A N 1
ATOM 1022 C CA . GLU A 1 135 ? -16.378 -8.235 2.329 1.00 95.75 135 GLU A CA 1
ATOM 1023 C C . GLU A 1 135 ? -15.193 -7.296 2.556 1.00 95.75 135 GLU A C 1
ATOM 1025 O O . GLU A 1 135 ? -15.307 -6.302 3.281 1.00 95.75 135 GLU A O 1
ATOM 1030 N N . ARG A 1 136 ? -14.083 -7.545 1.850 1.00 96.06 136 ARG A N 1
ATOM 1031 C CA . ARG A 1 136 ? -12.912 -6.662 1.871 1.00 96.06 136 ARG A CA 1
ATOM 1032 C C . ARG A 1 136 ? -13.257 -5.257 1.392 1.00 96.06 136 ARG A C 1
ATOM 1034 O O . ARG A 1 136 ? -12.785 -4.274 1.961 1.00 96.06 136 ARG A O 1
ATOM 1041 N N . ARG A 1 137 ? -14.077 -5.142 0.350 1.00 97.06 137 ARG A N 1
ATOM 1042 C CA . ARG A 1 137 ? -14.500 -3.856 -0.205 1.00 97.06 137 ARG A CA 1
ATOM 1043 C C . ARG A 1 137 ? -15.305 -3.034 0.802 1.00 97.06 137 ARG A C 1
ATOM 1045 O O . ARG A 1 137 ? -15.056 -1.837 0.936 1.00 97.06 137 ARG A O 1
ATOM 1052 N N 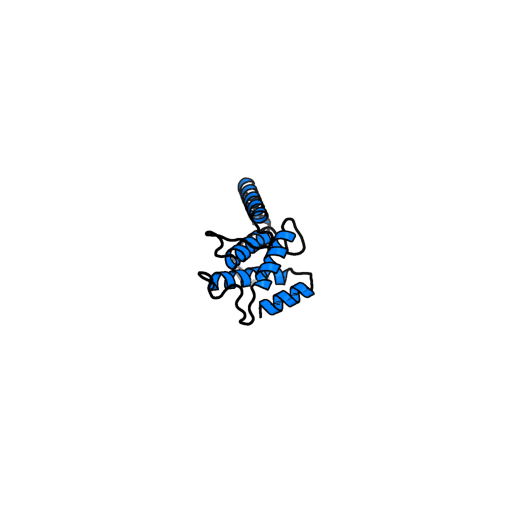. GLU A 1 138 ? -16.225 -3.655 1.538 1.00 97.81 138 GLU A N 1
ATOM 1053 C CA . GLU A 1 138 ? -16.966 -2.968 2.605 1.00 97.81 138 GLU A CA 1
ATOM 1054 C C . GLU A 1 138 ? -16.063 -2.592 3.788 1.00 97.81 138 GLU A C 1
ATOM 1056 O O . GLU A 1 138 ? -16.211 -1.512 4.362 1.00 97.81 138 GLU A O 1
ATOM 1061 N N . GLU A 1 139 ? -15.081 -3.428 4.129 1.00 97.31 139 GLU A N 1
ATOM 1062 C CA . GLU A 1 139 ? -14.075 -3.094 5.139 1.00 97.31 139 GLU A CA 1
ATOM 1063 C C . GLU A 1 139 ? -13.258 -1.854 4.744 1.00 97.31 139 GLU A C 1
ATOM 1065 O O . GLU A 1 139 ? -13.149 -0.910 5.529 1.00 97.31 139 GLU A O 1
ATOM 1070 N N . LEU A 1 140 ? -12.763 -1.814 3.504 1.00 98.12 140 LEU A N 1
ATOM 1071 C CA . LEU A 1 140 ? -12.052 -0.663 2.943 1.00 98.12 140 LEU A CA 1
ATOM 1072 C C . LEU A 1 140 ? -12.912 0.602 2.966 1.00 98.12 140 LEU A C 1
ATOM 1074 O O . LEU A 1 140 ? -12.433 1.661 3.365 1.00 98.12 140 LEU A O 1
ATOM 1078 N N . LYS A 1 141 ? -14.189 0.495 2.585 1.00 97.88 141 LYS A N 1
ATOM 1079 C CA . LYS A 1 141 ? -15.128 1.621 2.619 1.00 97.88 141 LYS A CA 1
ATOM 1080 C C . LYS A 1 141 ? -15.257 2.200 4.025 1.00 97.88 141 LYS A C 1
ATOM 1082 O O . LYS A 1 141 ? -15.136 3.408 4.170 1.00 97.88 141 LYS A O 1
ATOM 1087 N N . ARG A 1 142 ? -15.424 1.355 5.051 1.00 97.12 142 ARG A N 1
ATOM 1088 C CA . ARG A 1 142 ? -15.494 1.800 6.457 1.00 97.12 142 ARG A CA 1
ATOM 1089 C C . ARG A 1 142 ? -14.223 2.497 6.935 1.00 97.12 142 ARG A C 1
ATOM 1091 O O . ARG A 1 142 ? -14.306 3.373 7.780 1.00 97.12 142 ARG A O 1
ATOM 1098 N N . VAL A 1 143 ? -13.053 2.093 6.443 1.00 97.50 143 VAL A N 1
ATOM 1099 C CA . VAL A 1 143 ? -11.782 2.745 6.797 1.00 97.50 143 VAL A CA 1
ATOM 1100 C C . VAL A 1 143 ? -11.619 4.096 6.089 1.00 97.50 143 VAL A C 1
ATOM 1102 O O . VAL A 1 143 ? -10.972 4.990 6.627 1.00 97.50 143 VAL A O 1
ATOM 1105 N N . LEU A 1 144 ? -12.189 4.252 4.891 1.00 97.00 144 LEU A N 1
ATOM 1106 C CA . LEU A 1 144 ? -12.022 5.435 4.042 1.00 97.00 144 LEU A CA 1
ATOM 1107 C C . LEU A 1 144 ? -13.081 6.538 4.254 1.00 97.00 144 LEU A C 1
ATOM 1109 O O . LEU A 1 144 ? -12.924 7.613 3.670 1.00 97.00 144 LEU A O 1
ATOM 1113 N N . THR A 1 145 ? -14.146 6.298 5.031 1.00 93.00 145 THR A N 1
ATOM 1114 C CA . THR A 1 145 ? -15.271 7.237 5.248 1.00 93.00 145 THR A CA 1
ATOM 1115 C C . THR A 1 145 ? -15.665 7.337 6.709 1.00 93.00 145 THR A C 1
ATOM 1117 O O . THR A 1 145 ? -15.880 8.474 7.178 1.00 93.00 145 THR A O 1
#

Secondary structure (DSSP, 8-state):
--------------------GGGG-PPPPHHHHHHHHHHHHHHHHH--TTS---BTTTB-HHHHHHHHHHHHHTTT--SSSSTTHHHHHHHHHHHHHTB-TTS-BS-TTSTTHHHHHHHHHHHHHHHHHH---HHHHHHHHHHH-

Foldseek 3Di:
DDDDDDDDDDPPDDPVPPCDPVVVCPPPDPVVVVVLVVVLVVLLVQQDPQLWHAPDVRAPGLLRLLVNLVSNVVVVEACVDDDCNVSNVSSLVQQLVQQDPVLQGHDPPGDVSVSSRVSSLVNLVVNLVVDPPPVSNVSSVVSND

pLDDT: mean 86.77, std 19.45, range [33.66, 98.81]

Sequence (145 aa):
MRGTLVAAVAASGLLGTVRSAAAAKKARDPKVTLAVTRALDYLAREQRRQGYWEANNGQYRVAMTALAGNALLCEGSTSTRGKYASVIRAAVGYLIEMSQPSGLIGYKNDYHYTYGHGFSMLFLSQVYGEEEDLERREELKRVLT